Protein AF-A0A518C5F6-F1 (afdb_monomer_lite)

Secondary structure (DSSP, 8-state):
-------TT-EEEETTEEEEEEEEESEEEEEEE--TTS----GGG--S----------------PPP---

Structure (mmCIF, N/CA/C/O backbone):
data_AF-A0A518C5F6-F1
#
_entry.id   AF-A0A518C5F6-F1
#
loop_
_atom_site.group_PDB
_atom_site.id
_atom_site.type_symbol
_atom_site.label_atom_id
_atom_site.label_alt_id
_atom_site.label_comp_id
_atom_site.label_asym_id
_atom_site.label_entity_id
_atom_site.label_seq_id
_atom_site.pdbx_PDB_ins_code
_atom_site.Cartn_x
_atom_site.Cartn_y
_atom_site.Cartn_z
_atom_site.occupancy
_atom_site.B_iso_or_equiv
_atom_site.auth_seq_id
_atom_site.auth_comp_id
_atom_site.auth_asym_id
_atom_site.auth_atom_id
_atom_site.pdbx_PDB_model_num
ATOM 1 N N . MET A 1 1 ? 6.366 12.893 -2.191 1.00 82.25 1 MET A N 1
ATOM 2 C CA . MET A 1 1 ? 5.825 11.869 -1.271 1.00 82.25 1 MET A CA 1
ATOM 3 C C . MET A 1 1 ? 4.309 11.986 -1.268 1.00 82.25 1 MET A C 1
ATOM 5 O O . MET A 1 1 ? 3.818 13.079 -1.017 1.00 82.25 1 MET A O 1
ATOM 9 N N . LEU A 1 2 ? 3.592 10.908 -1.591 1.00 93.19 2 LEU A N 1
ATOM 10 C CA . LEU A 1 2 ? 2.126 10.842 -1.554 1.00 93.19 2 LEU A CA 1
ATOM 11 C C . LEU A 1 2 ? 1.711 9.905 -0.414 1.00 93.19 2 LEU A C 1
ATOM 13 O O . LEU A 1 2 ? 2.266 8.816 -0.300 1.00 93.19 2 LEU A O 1
ATOM 17 N N . VAL A 1 3 ? 0.760 10.323 0.422 1.00 94.75 3 VAL A N 1
ATOM 18 C CA . VAL A 1 3 ? 0.314 9.557 1.597 1.00 94.75 3 VAL A CA 1
ATOM 19 C C . VAL A 1 3 ? -1.150 9.178 1.423 1.00 94.75 3 VAL A C 1
ATOM 21 O O . VAL A 1 3 ? -1.993 10.046 1.210 1.00 94.75 3 VAL A O 1
ATOM 24 N N . LEU A 1 4 ? -1.452 7.882 1.517 1.00 94.06 4 LEU A N 1
ATOM 25 C CA . LEU A 1 4 ? -2.797 7.339 1.338 1.00 94.06 4 LEU A CA 1
ATOM 26 C C . LEU A 1 4 ? -3.132 6.382 2.483 1.00 94.06 4 LEU A C 1
ATOM 28 O O . LEU A 1 4 ? -2.403 5.427 2.736 1.00 94.06 4 LEU A O 1
ATOM 32 N N . SER A 1 5 ? -4.278 6.587 3.129 1.00 94.25 5 SER A N 1
ATOM 33 C CA . SER A 1 5 ? -4.826 5.628 4.093 1.00 94.25 5 SER A CA 1
ATOM 34 C C . SER A 1 5 ? -5.700 4.619 3.359 1.00 94.25 5 SER A C 1
ATOM 36 O O . SER A 1 5 ? -6.684 5.007 2.718 1.00 94.25 5 SER A O 1
ATOM 38 N N . ARG A 1 6 ? -5.352 3.330 3.431 1.00 95.38 6 ARG A N 1
ATOM 39 C CA . ARG A 1 6 ? -6.113 2.224 2.827 1.00 95.38 6 ARG A CA 1
ATOM 40 C C . ARG A 1 6 ? -6.636 1.257 3.884 1.00 95.38 6 ARG A C 1
ATOM 42 O O . ARG A 1 6 ? -5.985 1.017 4.897 1.00 95.38 6 ARG A O 1
ATOM 49 N N . LYS A 1 7 ? -7.822 0.703 3.630 1.00 95.69 7 LYS A N 1
ATOM 50 C CA . LYS A 1 7 ? -8.406 -0.411 4.392 1.00 95.69 7 LYS A CA 1
ATOM 51 C C . LYS A 1 7 ? -8.124 -1.741 3.691 1.00 95.69 7 LYS A C 1
ATOM 53 O O . LYS A 1 7 ? -7.772 -1.764 2.516 1.00 95.69 7 LYS A O 1
ATOM 58 N N . VAL A 1 8 ? -8.316 -2.843 4.413 1.00 96.94 8 VAL A N 1
ATOM 59 C CA . VAL A 1 8 ? -8.287 -4.194 3.832 1.00 96.94 8 VAL A CA 1
ATOM 60 C C . VAL A 1 8 ? -9.264 -4.279 2.655 1.00 96.94 8 VAL A C 1
ATOM 62 O O . VAL A 1 8 ? -10.384 -3.778 2.749 1.00 96.94 8 VAL A O 1
ATOM 65 N N . GLY A 1 9 ? -8.823 -4.888 1.556 1.00 96.06 9 GLY A N 1
ATOM 66 C CA . GLY A 1 9 ? -9.574 -5.007 0.306 1.00 96.06 9 GLY A CA 1
ATOM 67 C C . GLY A 1 9 ? -9.500 -3.778 -0.602 1.00 96.06 9 GLY A C 1
ATOM 68 O O . GLY A 1 9 ? -10.119 -3.782 -1.658 1.00 96.06 9 GLY A O 1
ATOM 69 N N . GLN A 1 10 ? -8.772 -2.725 -0.215 1.00 97.25 10 GLN A N 1
ATOM 70 C CA . GLN A 1 10 ? -8.542 -1.575 -1.088 1.00 97.25 10 GLN A CA 1
ATOM 71 C C . GLN A 1 10 ? -7.226 -1.696 -1.854 1.00 97.25 10 GLN A C 1
ATOM 73 O O . GLN A 1 10 ? -6.245 -2.258 -1.358 1.00 97.25 10 GLN A O 1
ATOM 78 N N . THR A 1 11 ? -7.210 -1.070 -3.027 1.00 96.88 11 THR A N 1
ATOM 79 C CA . THR A 1 11 ? -6.092 -1.102 -3.971 1.00 96.88 11 THR A CA 1
ATOM 80 C C . THR A 1 11 ? -5.546 0.306 -4.203 1.00 96.88 11 THR A C 1
ATOM 82 O O . THR A 1 11 ? -6.274 1.302 -4.117 1.00 96.88 11 THR A O 1
ATOM 85 N N . ILE A 1 12 ? -4.246 0.389 -4.464 1.00 96.94 12 ILE A N 1
ATOM 86 C CA . ILE A 1 12 ? -3.538 1.583 -4.923 1.00 96.94 12 ILE A CA 1
ATOM 87 C C . ILE A 1 12 ? -3.004 1.270 -6.320 1.00 96.94 12 ILE A C 1
ATOM 89 O O . ILE A 1 12 ? -2.358 0.244 -6.508 1.00 96.94 12 ILE A O 1
ATOM 93 N N . LEU A 1 13 ? -3.256 2.157 -7.278 1.00 95.44 13 LEU A N 1
ATOM 94 C CA . LEU A 1 13 ? -2.718 2.057 -8.634 1.00 95.44 13 LEU A CA 1
ATOM 95 C C . LEU A 1 13 ? -1.501 2.973 -8.769 1.00 95.44 13 LEU A C 1
ATOM 97 O O . LEU A 1 13 ? -1.565 4.151 -8.406 1.00 95.44 13 LEU A O 1
ATOM 101 N N . ILE A 1 14 ? -0.400 2.433 -9.284 1.00 94.31 14 ILE A N 1
ATOM 102 C CA . ILE A 1 14 ? 0.853 3.149 -9.535 1.00 94.31 14 ILE A CA 1
ATOM 103 C C . ILE A 1 14 ? 1.279 2.846 -10.973 1.00 94.31 14 ILE A C 1
ATOM 105 O O . ILE A 1 14 ? 1.903 1.823 -11.239 1.00 94.31 14 ILE A O 1
ATOM 109 N N . GLY A 1 15 ? 0.931 3.723 -11.918 1.00 93.69 15 GLY A N 1
ATOM 110 C CA . GLY A 1 15 ? 1.166 3.462 -13.342 1.00 93.69 15 GLY A CA 1
ATOM 111 C C . GLY A 1 15 ? 0.461 2.178 -13.789 1.00 93.69 15 GLY A C 1
ATOM 112 O O . GLY A 1 15 ? -0.762 2.108 -13.724 1.00 93.69 15 GLY A O 1
ATOM 113 N N . ASN A 1 16 ? 1.246 1.169 -14.181 1.00 93.38 16 ASN A N 1
ATOM 114 C CA . ASN A 1 16 ? 0.770 -0.153 -14.614 1.00 93.38 16 ASN A CA 1
ATOM 115 C C . ASN A 1 16 ? 0.859 -1.223 -13.508 1.00 93.38 16 ASN A C 1
ATOM 117 O O . ASN A 1 16 ? 0.800 -2.415 -13.801 1.00 93.38 16 ASN A O 1
ATOM 121 N N . THR A 1 17 ? 1.051 -0.804 -12.257 1.00 95.75 17 THR A N 1
ATOM 122 C CA . THR A 1 17 ? 1.204 -1.684 -11.096 1.00 95.75 17 THR A CA 1
ATOM 123 C C . THR A 1 17 ? 0.042 -1.490 -10.133 1.00 95.75 17 THR A C 1
ATOM 125 O O . THR A 1 17 ? -0.340 -0.358 -9.820 1.00 95.75 17 THR A O 1
ATOM 128 N N . GLU A 1 18 ? -0.468 -2.588 -9.590 1.00 96.31 18 GLU A N 1
ATOM 129 C CA . GLU A 1 18 ? -1.504 -2.591 -8.566 1.00 96.31 18 GLU A CA 1
ATOM 130 C C . GLU A 1 18 ? -0.947 -3.063 -7.223 1.00 96.31 18 GLU A C 1
ATOM 132 O O . GLU A 1 18 ? -0.251 -4.075 -7.130 1.00 96.31 18 GLU A O 1
ATOM 137 N N . VAL A 1 19 ? -1.280 -2.345 -6.153 1.00 96.38 19 VAL A N 1
ATOM 138 C CA . VAL A 1 19 ? -0.925 -2.708 -4.778 1.00 96.38 19 VAL A CA 1
ATOM 139 C C . VAL A 1 19 ? -2.200 -2.920 -3.975 1.00 96.38 19 VAL A C 1
ATOM 141 O O . VAL A 1 19 ? -2.945 -1.981 -3.700 1.00 96.38 19 VAL A O 1
ATOM 144 N N . HIS A 1 20 ? -2.438 -4.157 -3.569 1.00 97.31 20 HIS A N 1
ATOM 145 C CA . HIS A 1 20 ? -3.629 -4.615 -2.863 1.00 97.31 20 HIS A CA 1
ATOM 146 C C . HIS A 1 20 ? -3.349 -4.778 -1.370 1.00 97.31 20 HIS A C 1
ATOM 148 O O . HIS A 1 20 ? -2.409 -5.470 -0.974 1.00 97.31 20 HIS A O 1
ATOM 154 N N . VAL A 1 21 ? -4.190 -4.200 -0.511 1.00 97.12 21 VAL A N 1
ATOM 155 C CA . VAL A 1 21 ? -4.099 -4.412 0.941 1.00 97.12 21 VAL A CA 1
ATOM 156 C C . VAL A 1 21 ? -4.890 -5.660 1.319 1.00 97.12 21 VAL A C 1
ATOM 158 O O . VAL A 1 21 ? -6.106 -5.614 1.492 1.00 97.12 21 VAL A O 1
ATOM 161 N N . LEU A 1 22 ? -4.201 -6.788 1.474 1.00 97.06 22 LEU A N 1
ATOM 162 C CA . LEU A 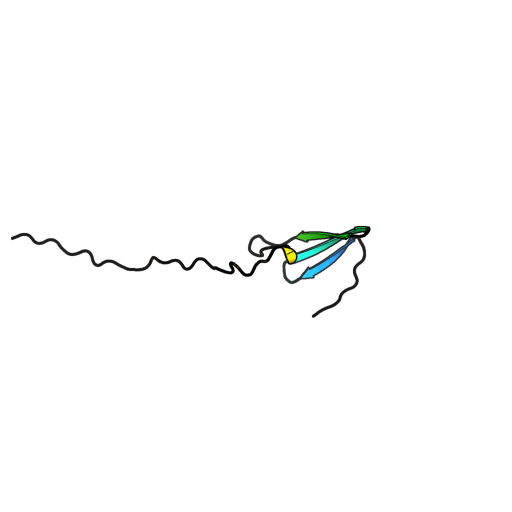1 22 ? -4.840 -8.090 1.682 1.00 97.06 22 LEU A CA 1
ATOM 163 C C . LEU A 1 22 ? -5.287 -8.309 3.130 1.00 97.06 22 LEU A C 1
ATOM 165 O O . LEU A 1 22 ? -6.347 -8.877 3.378 1.00 97.06 22 LEU A O 1
ATOM 169 N N . LYS A 1 23 ? -4.473 -7.896 4.107 1.00 96.81 23 LYS A N 1
ATOM 170 C CA . LYS A 1 23 ? -4.789 -8.040 5.537 1.00 96.81 23 LYS A CA 1
ATOM 171 C C . LYS A 1 23 ? -3.962 -7.076 6.375 1.00 96.81 23 LYS A C 1
ATOM 173 O O . LYS A 1 23 ? -2.816 -6.791 6.042 1.00 96.81 23 LYS A O 1
ATOM 178 N N . ILE A 1 24 ? -4.523 -6.640 7.498 1.00 96.25 24 ILE A N 1
ATOM 179 C CA . ILE A 1 24 ? -3.830 -5.845 8.513 1.00 96.25 24 ILE A CA 1
ATOM 180 C C . ILE A 1 24 ? -3.972 -6.593 9.840 1.00 96.25 24 ILE A C 1
ATOM 182 O O . ILE A 1 24 ? -5.081 -6.737 10.352 1.00 96.25 24 ILE A O 1
ATOM 186 N N . HIS A 1 25 ? -2.872 -7.130 10.367 1.00 94.06 25 HIS A N 1
ATOM 187 C CA . HIS A 1 25 ? -2.843 -7.758 11.691 1.00 94.06 25 HIS A CA 1
ATOM 188 C C . HIS A 1 25 ? -1.428 -7.697 12.274 1.00 94.06 25 HIS A C 1
ATOM 190 O O . HIS A 1 25 ? -0.620 -8.594 12.038 1.00 94.06 25 HIS A O 1
ATOM 196 N N . GLY A 1 26 ? -1.110 -6.603 12.975 1.00 94.25 26 GLY A N 1
ATOM 197 C CA . GLY A 1 26 ? 0.252 -6.262 13.410 1.00 94.25 26 GLY A CA 1
ATOM 198 C C . GLY A 1 26 ? 1.145 -5.855 12.235 1.00 94.25 26 GLY A C 1
ATOM 199 O O . GLY A 1 26 ? 1.616 -4.727 12.168 1.00 94.25 26 GLY A O 1
ATOM 200 N N . GLN A 1 27 ? 1.294 -6.754 11.264 1.00 92.00 27 GLN A N 1
ATOM 201 C CA . GLN A 1 27 ? 1.910 -6.515 9.965 1.00 92.00 27 GLN A CA 1
ATOM 202 C C . GLN A 1 27 ? 0.845 -6.376 8.872 1.00 92.00 27 GLN A C 1
ATOM 204 O O . GLN A 1 27 ? -0.269 -6.906 8.973 1.00 92.00 27 GLN A O 1
ATOM 209 N N . VAL A 1 28 ? 1.204 -5.663 7.808 1.00 94.94 28 VAL A N 1
ATOM 210 C CA . VAL A 1 28 ? 0.359 -5.498 6.627 1.00 94.94 28 VAL A CA 1
ATOM 211 C C . VAL A 1 28 ? 0.776 -6.521 5.581 1.00 94.94 28 VAL A C 1
ATOM 213 O O . VAL A 1 28 ? 1.951 -6.631 5.241 1.00 94.94 28 VAL A O 1
ATOM 216 N N . ARG A 1 29 ? -0.193 -7.271 5.056 1.00 95.69 29 ARG A N 1
ATOM 217 C CA . ARG A 1 29 ? 0.006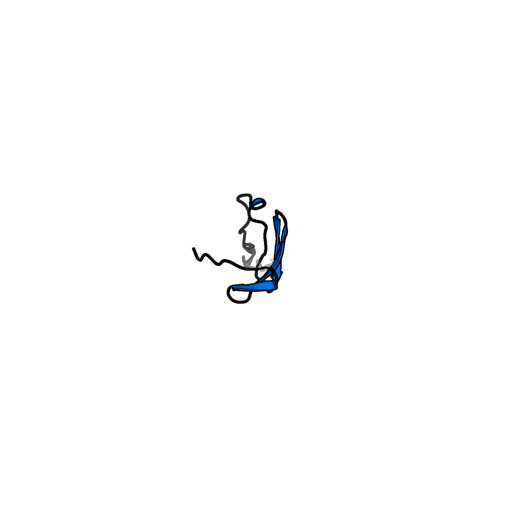 -8.112 3.875 1.00 95.69 29 ARG A CA 1
ATOM 218 C C . ARG A 1 29 ? -0.373 -7.310 2.643 1.00 95.69 29 ARG A C 1
ATOM 220 O O . ARG A 1 29 ? -1.534 -6.925 2.503 1.00 95.69 29 ARG A O 1
ATOM 227 N N . LEU A 1 30 ? 0.603 -7.086 1.775 1.00 96.31 30 LEU A N 1
ATOM 228 C CA . LEU A 1 30 ? 0.425 -6.418 0.494 1.00 96.31 30 LEU A CA 1
ATOM 229 C C . LEU A 1 30 ? 0.525 -7.457 -0.624 1.00 96.31 30 LEU A C 1
ATOM 231 O O . LEU A 1 30 ? 1.460 -8.256 -0.639 1.00 96.31 30 LEU A O 1
ATOM 235 N N . GLY A 1 31 ? -0.447 -7.460 -1.528 1.00 96.56 31 GLY A N 1
ATOM 236 C CA . GLY A 1 31 ? -0.325 -8.096 -2.835 1.00 96.56 31 GLY A CA 1
ATOM 237 C C . GLY A 1 31 ? 0.164 -7.049 -3.823 1.00 96.56 31 GLY A C 1
ATOM 238 O O . GLY A 1 31 ? -0.355 -5.937 -3.816 1.00 96.56 31 GLY A O 1
ATOM 239 N N . ILE A 1 32 ? 1.169 -7.367 -4.631 1.00 96.81 32 ILE A N 1
ATOM 240 C CA . ILE A 1 32 ? 1.675 -6.460 -5.664 1.00 96.81 32 ILE A CA 1
ATOM 241 C C . ILE A 1 32 ? 1.560 -7.195 -6.991 1.00 96.81 32 ILE A C 1
ATOM 243 O O . ILE A 1 32 ? 2.130 -8.274 -7.144 1.00 96.81 32 ILE A O 1
ATOM 247 N N . GLU A 1 33 ? 0.815 -6.615 -7.921 1.00 95.88 33 GLU A N 1
ATOM 248 C CA . GLU A 1 33 ? 0.675 -7.103 -9.286 1.00 95.88 33 GLU A CA 1
ATOM 249 C C . GLU A 1 33 ? 1.327 -6.087 -10.216 1.00 95.88 33 GLU A C 1
ATOM 251 O O . GLU A 1 33 ? 0.900 -4.939 -10.298 1.00 95.88 33 GLU A O 1
ATOM 256 N N . ALA A 1 34 ? 2.412 -6.494 -10.864 1.00 95.69 34 ALA A N 1
ATOM 257 C CA . ALA A 1 34 ? 3.181 -5.651 -11.765 1.00 95.69 34 ALA A CA 1
ATOM 258 C C . ALA A 1 34 ? 3.593 -6.467 -12.997 1.00 95.69 34 ALA A C 1
ATOM 260 O O . ALA A 1 34 ? 3.740 -7.694 -12.903 1.00 95.69 34 ALA A O 1
ATOM 261 N N . PRO A 1 35 ? 3.807 -5.817 -14.149 1.00 93.75 35 PRO A N 1
ATOM 262 C CA . PRO A 1 35 ? 4.355 -6.484 -15.318 1.00 93.75 35 PRO A CA 1
ATOM 263 C C . PRO A 1 35 ? 5.820 -6.904 -15.080 1.00 93.75 35 PRO A C 1
ATOM 265 O O . PRO A 1 35 ? 6.494 -6.419 -14.172 1.00 93.75 35 PRO A O 1
ATOM 268 N N . LYS A 1 36 ? 6.314 -7.858 -15.882 1.00 90.69 36 LYS A N 1
ATOM 269 C CA . LYS A 1 36 ? 7.603 -8.550 -15.649 1.00 90.69 36 LYS A CA 1
ATOM 270 C C . LYS A 1 36 ? 8.833 -7.641 -15.712 1.00 90.69 36 LYS A C 1
ATOM 272 O O . LYS A 1 36 ? 9.887 -8.013 -15.208 1.00 90.69 36 LYS A O 1
ATOM 277 N N . ASP A 1 37 ? 8.710 -6.505 -16.381 1.00 90.75 37 ASP A N 1
ATOM 278 C CA . ASP A 1 37 ? 9.743 -5.484 -16.532 1.00 90.75 37 ASP A CA 1
ATOM 279 C C . ASP A 1 37 ? 9.918 -4.621 -15.276 1.00 90.75 37 ASP A C 1
ATOM 281 O O . ASP A 1 37 ? 10.955 -3.975 -15.130 1.00 90.75 37 ASP A O 1
ATOM 285 N N . VAL A 1 38 ? 8.951 -4.632 -14.351 1.00 90.50 38 VAL A N 1
ATOM 286 C CA . VAL A 1 38 ? 9.017 -3.871 -13.101 1.00 90.50 38 VAL A CA 1
ATOM 287 C C . VAL A 1 38 ? 9.547 -4.772 -11.977 1.00 90.50 38 VAL A C 1
ATOM 289 O O . VAL A 1 38 ? 8.821 -5.643 -11.490 1.00 90.50 38 VAL A O 1
ATOM 292 N N . PRO A 1 39 ? 10.800 -4.586 -11.518 1.00 89.00 39 PRO A N 1
ATOM 293 C CA . PRO A 1 39 ? 11.344 -5.378 -10.423 1.00 89.00 39 PRO A CA 1
ATOM 294 C C . PRO A 1 39 ? 10.673 -5.003 -9.096 1.00 89.00 39 PRO A C 1
ATOM 296 O O . PRO A 1 39 ? 10.626 -3.837 -8.709 1.00 89.00 39 PRO A O 1
ATOM 299 N N . ILE A 1 40 ? 10.201 -6.009 -8.360 1.00 90.12 40 ILE A N 1
ATOM 300 C CA . ILE A 1 40 ? 9.638 -5.846 -7.015 1.00 90.12 40 ILE A CA 1
ATOM 301 C C . ILE A 1 40 ? 10.648 -6.396 -6.011 1.00 90.12 40 ILE A C 1
ATOM 303 O O . ILE A 1 40 ? 10.975 -7.584 -6.035 1.00 90.12 40 ILE A O 1
ATOM 307 N N . ARG A 1 41 ? 11.137 -5.541 -5.111 1.00 88.94 41 ARG A N 1
ATOM 308 C CA . ARG A 1 41 ? 12.080 -5.914 -4.048 1.00 88.94 41 ARG A CA 1
ATOM 309 C C . ARG A 1 41 ? 11.593 -5.421 -2.691 1.00 88.94 41 ARG A C 1
ATOM 311 O O . ARG A 1 41 ? 10.743 -4.538 -2.597 1.00 88.94 41 ARG A O 1
ATOM 318 N N . ARG A 1 42 ? 12.127 -6.027 -1.632 1.00 87.00 42 ARG A N 1
ATOM 319 C CA . ARG A 1 42 ? 11.911 -5.584 -0.253 1.00 87.00 42 ARG A CA 1
ATOM 320 C C . ARG A 1 42 ? 12.984 -4.563 0.095 1.00 87.00 42 ARG A C 1
ATOM 322 O O . ARG A 1 42 ? 14.161 -4.890 -0.017 1.00 87.00 42 ARG A O 1
ATOM 329 N N . GLY A 1 43 ? 12.584 -3.364 0.516 1.00 83.50 43 GLY A N 1
ATOM 330 C CA . GLY A 1 43 ? 13.515 -2.252 0.741 1.00 83.50 43 GLY A CA 1
ATOM 331 C C . GLY A 1 43 ? 14.564 -2.531 1.822 1.00 83.50 43 GLY A C 1
ATOM 332 O O . GLY A 1 43 ? 15.651 -1.971 1.777 1.00 83.50 43 GLY A O 1
ATOM 333 N N . GLU A 1 44 ? 14.290 -3.436 2.763 1.00 78.12 44 GLU A N 1
ATOM 334 C CA . GLU A 1 44 ? 15.273 -3.882 3.756 1.00 78.12 44 GLU A CA 1
ATOM 335 C C . GLU A 1 44 ? 16.340 -4.844 3.201 1.00 78.12 44 GLU A C 1
ATOM 337 O O . GLU A 1 44 ? 17.321 -5.128 3.884 1.00 78.12 44 GLU A O 1
ATOM 342 N N . MET A 1 45 ? 16.153 -5.368 1.986 1.00 66.75 45 MET A N 1
ATOM 343 C CA . MET A 1 45 ? 17.096 -6.277 1.323 1.00 66.75 45 MET A CA 1
ATOM 344 C C . MET A 1 45 ? 17.991 -5.579 0.295 1.00 66.75 45 MET A C 1
ATOM 346 O O . MET A 1 45 ? 18.890 -6.218 -0.250 1.00 66.75 45 MET A O 1
ATOM 350 N N . ASP A 1 46 ? 17.773 -4.289 0.035 1.00 56.94 46 ASP A N 1
ATOM 351 C CA . ASP A 1 46 ? 18.627 -3.499 -0.844 1.00 56.94 46 ASP A CA 1
ATOM 352 C C . ASP A 1 46 ? 19.907 -3.092 -0.088 1.00 56.94 46 ASP A C 1
ATOM 354 O O . ASP A 1 46 ? 19.996 -2.041 0.547 1.00 56.94 46 ASP A O 1
ATOM 358 N N . GLY A 1 47 ? 20.932 -3.945 -0.159 1.00 57.69 47 GLY A N 1
ATOM 359 C CA . GLY A 1 47 ? 22.310 -3.466 -0.054 1.00 57.69 47 GLY A CA 1
ATOM 360 C C . GLY A 1 47 ? 22.638 -2.562 -1.256 1.00 57.69 47 GLY A C 1
ATOM 361 O O . GLY A 1 47 ? 22.012 -2.705 -2.307 1.00 57.69 47 GLY A O 1
ATOM 362 N N . PRO A 1 48 ? 23.604 -1.631 -1.151 1.00 52.50 48 PRO A N 1
ATOM 363 C CA . PRO A 1 48 ? 24.010 -0.796 -2.278 1.00 52.50 48 PRO A CA 1
ATOM 364 C C . PRO A 1 48 ? 24.701 -1.674 -3.326 1.00 52.50 48 PRO A C 1
ATOM 366 O O . PRO A 1 48 ? 25.901 -1.929 -3.254 1.00 52.50 48 PRO A O 1
ATOM 369 N N . GLY A 1 49 ? 23.941 -2.192 -4.283 1.00 58.19 49 GLY A N 1
ATOM 370 C CA . GLY A 1 49 ? 24.488 -3.070 -5.299 1.00 58.19 49 GLY A CA 1
ATOM 371 C C . GLY A 1 49 ? 23.448 -3.495 -6.317 1.00 58.19 49 GLY A C 1
ATOM 372 O O . GLY A 1 49 ? 22.508 -4.204 -5.987 1.00 58.19 49 GLY A O 1
ATOM 373 N N . GLN A 1 50 ? 23.742 -3.144 -7.568 1.00 53.31 50 GLN A N 1
ATOM 374 C CA . GLN A 1 50 ? 23.209 -3.739 -8.794 1.00 53.31 50 GLN A CA 1
ATOM 375 C C . GLN A 1 50 ? 21.914 -3.129 -9.353 1.00 53.31 50 GLN A C 1
ATOM 377 O O . GLN A 1 50 ? 20.972 -3.834 -9.690 1.00 53.31 50 GLN A O 1
ATOM 382 N N . ASP A 1 51 ? 21.962 -1.826 -9.635 1.00 51.12 51 ASP A N 1
ATOM 383 C CA . ASP A 1 51 ? 21.521 -1.338 -10.951 1.00 51.12 51 ASP A CA 1
ATOM 384 C C . ASP A 1 51 ? 22.697 -1.465 -11.944 1.00 51.12 51 ASP A C 1
ATOM 386 O O . ASP A 1 51 ? 23.183 -0.488 -12.512 1.00 51.12 51 ASP A O 1
ATOM 390 N N . GLU A 1 52 ? 23.224 -2.680 -12.126 1.00 49.91 52 GLU A N 1
ATOM 391 C CA . GLU A 1 52 ? 24.102 -2.972 -13.259 1.00 49.91 52 GLU A CA 1
ATOM 392 C C . GLU A 1 52 ? 23.203 -3.470 -14.389 1.00 49.91 52 GLU A C 1
ATOM 394 O O . GLU A 1 52 ? 22.964 -4.662 -14.563 1.00 49.91 52 GLU A O 1
ATOM 399 N N . SER A 1 53 ? 22.656 -2.520 -15.153 1.00 54.38 53 SER A N 1
ATOM 400 C CA . SER A 1 53 ? 22.258 -2.826 -16.527 1.00 54.38 53 SER A CA 1
ATOM 401 C C . SER A 1 53 ? 23.433 -3.551 -17.190 1.00 54.38 53 SER A C 1
ATOM 403 O O . SER A 1 53 ? 24.552 -3.036 -17.090 1.00 54.38 53 SER A O 1
ATOM 405 N N . PRO A 1 54 ? 23.239 -4.710 -17.845 1.00 52.69 54 PRO A N 1
ATOM 406 C CA . PRO A 1 54 ? 24.342 -5.421 -18.469 1.00 52.69 54 PRO A CA 1
ATOM 407 C C . PRO A 1 54 ? 24.971 -4.502 -19.518 1.00 52.69 54 PRO A C 1
ATOM 409 O O . PRO A 1 54 ? 24.404 -4.260 -20.584 1.00 52.69 54 PRO A O 1
ATOM 412 N N . ARG A 1 55 ? 26.149 -3.951 -19.208 1.00 56.59 55 ARG A N 1
ATOM 413 C CA . ARG A 1 55 ? 27.013 -3.340 -20.215 1.00 56.59 55 ARG A CA 1
ATOM 414 C C . ARG A 1 55 ? 27.432 -4.488 -21.107 1.00 56.59 55 ARG A C 1
ATOM 416 O O . ARG A 1 55 ? 28.220 -5.310 -20.668 1.00 56.59 55 ARG A O 1
ATOM 423 N N . VAL A 1 56 ? 26.880 -4.579 -22.311 1.00 60.88 56 VAL A N 1
ATOM 424 C CA . VAL A 1 56 ? 27.309 -5.566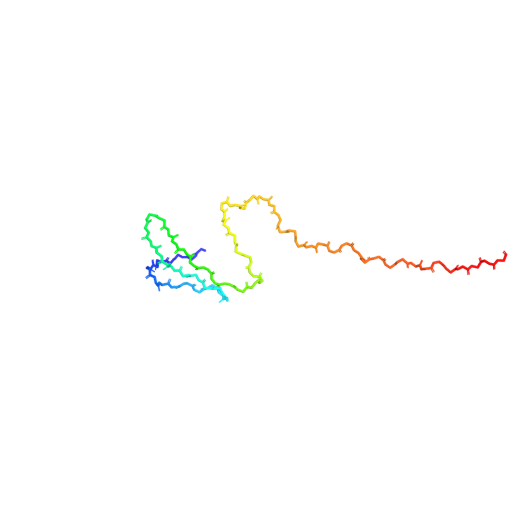 -23.306 1.00 60.88 56 VAL A CA 1
ATOM 425 C C . VAL A 1 56 ? 28.723 -5.170 -23.754 1.00 60.88 56 VAL A C 1
ATOM 427 O O . VAL A 1 56 ? 28.855 -4.166 -24.456 1.00 60.88 56 VAL A O 1
ATOM 430 N N . PRO A 1 57 ? 29.802 -5.874 -23.365 1.00 52.78 57 PRO A N 1
ATOM 431 C CA . PRO A 1 57 ? 31.150 -5.544 -23.799 1.00 52.78 57 PRO A CA 1
ATOM 432 C C . PRO A 1 57 ? 31.492 -6.515 -24.928 1.00 52.78 57 PRO A C 1
ATOM 434 O O . PRO A 1 57 ? 31.917 -7.641 -24.678 1.00 52.78 57 PRO A O 1
ATOM 437 N N . GLY A 1 58 ? 31.227 -6.129 -26.176 1.00 60.44 58 GLY A N 1
ATOM 438 C CA . GLY A 1 58 ? 31.401 -7.081 -27.272 1.00 60.44 58 GLY A CA 1
ATOM 439 C C . GLY A 1 58 ? 31.335 -6.564 -28.699 1.00 60.44 58 GLY A C 1
ATOM 440 O O . GLY A 1 58 ? 31.400 -7.396 -29.595 1.00 60.44 58 GLY A O 1
ATOM 441 N N . ASP A 1 59 ? 31.248 -5.254 -28.948 1.00 60.91 59 ASP A N 1
ATOM 442 C CA . ASP A 1 59 ? 31.414 -4.753 -30.315 1.00 60.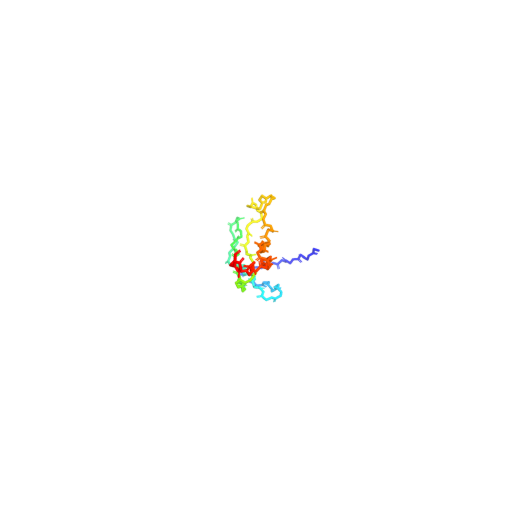91 59 ASP A CA 1
ATOM 443 C C . ASP A 1 59 ? 32.851 -4.270 -30.521 1.00 60.91 59 ASP A C 1
ATOM 445 O O . ASP A 1 59 ? 33.247 -3.157 -30.178 1.00 60.91 59 ASP A O 1
ATOM 449 N N . SER A 1 60 ? 33.688 -5.174 -31.011 1.00 60.56 60 SER A N 1
ATOM 450 C CA . SER A 1 60 ? 34.959 -4.823 -31.631 1.00 60.56 60 SER A CA 1
ATOM 451 C C . SER A 1 60 ? 35.064 -5.622 -32.923 1.00 60.56 60 SER A C 1
ATOM 453 O O . SER A 1 60 ? 35.333 -6.827 -32.871 1.00 60.56 60 SER A O 1
ATOM 455 N N . PRO A 1 61 ? 34.838 -5.000 -34.092 1.00 58.50 61 PRO A N 1
ATOM 456 C CA . PRO A 1 61 ? 35.050 -5.676 -35.359 1.00 58.50 61 PRO A CA 1
ATOM 457 C C . PRO A 1 61 ? 36.555 -5.897 -35.550 1.00 58.50 61 PRO A C 1
ATOM 459 O O . PRO A 1 61 ? 37.304 -4.965 -35.833 1.00 58.50 61 PRO A O 1
ATOM 462 N N . GLN A 1 62 ? 37.020 -7.139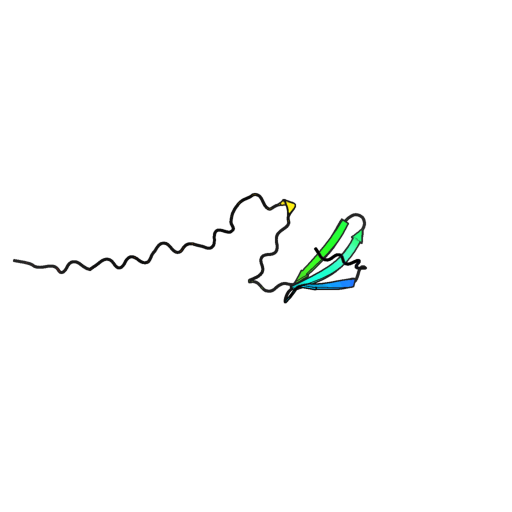 -35.381 1.00 63.50 62 GLN A N 1
ATOM 463 C CA . GLN A 1 62 ? 38.388 -7.505 -35.752 1.00 63.50 62 GLN A CA 1
ATOM 464 C C . GLN A 1 62 ? 38.517 -7.511 -37.285 1.00 63.50 62 GLN A C 1
ATOM 466 O O . GLN A 1 62 ? 37.778 -8.248 -37.952 1.00 63.50 62 GLN A O 1
ATOM 471 N N . PRO A 1 63 ? 39.454 -6.747 -37.876 1.00 55.81 63 PRO A N 1
ATOM 472 C CA . PRO A 1 63 ? 39.734 -6.850 -39.297 1.00 55.81 63 PRO A CA 1
ATOM 473 C C . PRO A 1 63 ? 40.433 -8.186 -39.571 1.00 55.81 63 PRO A C 1
ATOM 475 O O . PRO A 1 63 ? 41.503 -8.478 -39.037 1.00 55.81 63 PRO A O 1
ATOM 478 N N . LYS A 1 64 ? 39.811 -9.024 -40.409 1.00 56.81 64 LYS A N 1
ATOM 479 C CA . LYS A 1 64 ? 40.388 -10.292 -40.870 1.00 56.81 64 LYS A CA 1
ATOM 480 C C . LYS A 1 64 ? 41.628 -9.989 -41.716 1.00 56.81 64 LYS A C 1
ATOM 482 O O . LYS A 1 64 ? 41.500 -9.523 -42.845 1.00 56.81 64 LYS A O 1
ATOM 487 N N . ALA A 1 65 ? 42.814 -10.249 -41.169 1.00 56.78 65 ALA A N 1
ATOM 488 C CA . ALA A 1 65 ? 44.071 -10.164 -41.903 1.00 56.78 65 ALA A CA 1
ATOM 489 C C . ALA A 1 65 ? 44.040 -11.140 -43.091 1.00 56.78 65 ALA A C 1
ATOM 491 O O . ALA A 1 65 ? 43.899 -12.354 -42.922 1.00 56.78 65 ALA A O 1
ATOM 492 N N . TYR A 1 66 ? 44.118 -10.590 -44.300 1.00 56.44 66 TYR A N 1
ATOM 493 C CA . TYR A 1 66 ? 44.152 -11.350 -45.541 1.00 56.44 66 TYR A CA 1
ATOM 494 C C . TYR A 1 66 ? 45.485 -12.108 -45.621 1.00 56.44 66 TYR A C 1
ATOM 496 O O . TYR A 1 66 ? 46.553 -11.517 -45.470 1.00 56.44 66 TYR A O 1
ATOM 504 N N . ARG A 1 67 ? 45.426 -13.428 -45.827 1.00 65.94 67 ARG A N 1
ATOM 505 C CA . ARG A 1 67 ? 46.613 -14.258 -46.082 1.00 65.94 67 ARG A CA 1
ATOM 506 C C . ARG A 1 67 ? 47.169 -13.933 -47.470 1.00 65.94 67 ARG A C 1
ATOM 508 O O . ARG A 1 67 ? 46.435 -13.992 -48.450 1.00 65.94 67 ARG A O 1
ATOM 515 N N . SER A 1 68 ? 48.476 -13.731 -47.550 1.00 53.44 68 SER A N 1
ATOM 516 C CA . SER A 1 68 ? 49.296 -13.909 -48.759 1.00 53.44 68 SER A CA 1
ATOM 517 C C . SER A 1 68 ? 50.687 -14.326 -48.262 1.00 53.44 68 SER A C 1
ATOM 519 O O . SER A 1 68 ? 51.262 -13.592 -47.468 1.00 53.44 68 SER A O 1
ATOM 521 N N . ALA A 1 69 ? 51.210 -15.541 -48.451 1.00 49.78 69 ALA A N 1
ATOM 522 C CA . ALA A 1 69 ? 51.411 -16.329 -49.671 1.00 49.78 69 ALA A CA 1
ATOM 523 C C . ALA A 1 69 ? 52.291 -15.602 -50.701 1.00 49.78 69 ALA A C 1
ATOM 525 O O . ALA A 1 69 ? 51.752 -14.965 -51.601 1.00 49.78 69 ALA A O 1
ATOM 526 N N . ALA A 1 70 ? 53.615 -15.700 -50.526 1.00 42.59 70 ALA A N 1
ATOM 527 C CA . ALA A 1 70 ? 54.645 -15.890 -51.559 1.00 42.59 70 ALA A CA 1
ATOM 528 C C . ALA A 1 70 ? 56.025 -15.946 -50.886 1.00 42.59 70 ALA A C 1
ATOM 530 O O . ALA A 1 70 ? 56.324 -15.014 -50.107 1.00 42.59 70 ALA A O 1
#

Sequence (70 aa):
MLVLSRKVGQTILIGNTEVHVLKIHGQVRLGIEAPKDVPIRRGEMDGPGQDESPRVPGDSPQPKAYRSAA

Organism: NCBI:txid2527984

Foldseek 3Di:
DDDDDDDAQDWDDDPQKIWHFPDDDVDTDIDIDHDPPDDDDDPVPDDPDDPCPPPPPDDDDDDDDDDDDD

InterPro domains:
  IPR003751 Translational regulator CsrA [MF_00167] (1-69)
  IPR003751 Translational regulator CsrA [PF02599] (1-44)
  IPR003751 Translational regulator CsrA [PTHR34984] (1-51)
  IPR036107 Carbon storage regulator superfamily [G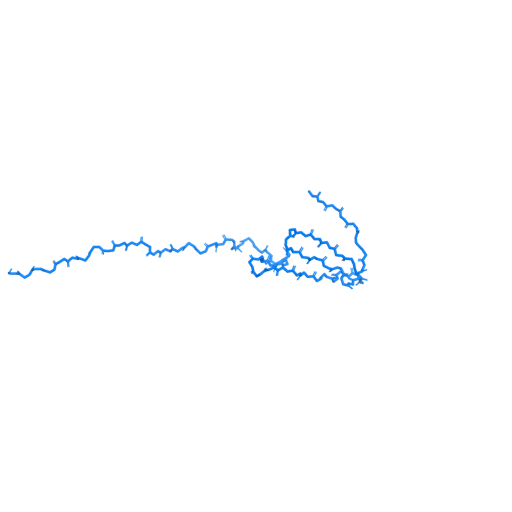3DSA:2.60.40.4380] (1-55)
  IPR036107 Carbon storage regulator superfamily [SSF117130] (1-46)

Radius of gyration: 24.44 Å; chains: 1; bounding box: 64×28×65 Å

pLDDT: mean 79.76, std 18.57, range [42.59, 97.31]